Protein AF-A0A3Q0SMK4-F1 (afdb_monomer_lite)

Structure (mmCIF, N/CA/C/O backbone):
data_AF-A0A3Q0SMK4-F1
#
_entry.id   AF-A0A3Q0SMK4-F1
#
loop_
_atom_site.group_PDB
_atom_site.id
_atom_site.type_symbol
_atom_site.label_atom_id
_atom_site.label_alt_id
_atom_site.label_comp_id
_atom_site.label_asym_id
_atom_site.label_entity_id
_atom_site.label_seq_id
_atom_site.pdbx_PDB_ins_code
_atom_site.Cartn_x
_atom_site.Cartn_y
_atom_site.Cartn_z
_atom_site.occupancy
_atom_site.B_iso_or_equiv
_atom_site.auth_seq_id
_atom_site.auth_comp_id
_atom_site.auth_asym_id
_atom_site.auth_atom_id
_atom_site.pdbx_PDB_model_num
ATOM 1 N N . MET A 1 1 ? -32.513 1.971 24.229 1.00 49.28 1 MET A N 1
ATOM 2 C CA . MET A 1 1 ? -33.268 0.713 24.025 1.00 49.28 1 MET A CA 1
ATOM 3 C C . MET A 1 1 ? -33.497 -0.035 25.344 1.00 49.28 1 MET A C 1
ATOM 5 O O . MET A 1 1 ? -34.650 -0.231 25.693 1.00 49.28 1 MET A O 1
ATOM 9 N N . PHE A 1 2 ? -32.460 -0.320 26.142 1.00 60.69 2 PHE A N 1
ATOM 10 C CA . PHE A 1 2 ? -32.576 -0.947 27.478 1.00 60.69 2 PHE A CA 1
ATOM 11 C C . PHE A 1 2 ? -33.460 -0.244 28.544 1.00 60.69 2 PHE A C 1
ATOM 13 O O . PHE A 1 2 ? -34.103 -0.951 29.318 1.00 60.69 2 PHE A O 1
ATOM 20 N N . PRO A 1 3 ? -33.559 1.103 28.612 1.00 63.28 3 PRO A N 1
ATOM 21 C CA . PRO A 1 3 ? -34.342 1.773 29.664 1.00 63.28 3 PRO A CA 1
ATOM 22 C C . PRO A 1 3 ? -35.861 1.661 29.487 1.00 63.28 3 PRO A C 1
ATOM 24 O O . PRO A 1 3 ? -36.613 1.787 30.448 1.00 63.28 3 PRO A O 1
ATOM 27 N N . LEU A 1 4 ? -36.321 1.477 28.246 1.00 61.62 4 LEU A N 1
ATOM 28 C CA . LEU A 1 4 ? -37.744 1.344 27.927 1.00 61.62 4 LEU A CA 1
ATOM 29 C C . LEU A 1 4 ? -38.216 -0.091 28.180 1.00 61.62 4 LEU A C 1
ATOM 31 O O . LEU A 1 4 ? -39.269 -0.291 28.776 1.00 61.62 4 LEU A O 1
ATOM 35 N N . SER A 1 5 ? -37.403 -1.092 27.824 1.00 67.00 5 SER A N 1
ATOM 36 C CA . SER A 1 5 ? -37.697 -2.497 28.123 1.00 67.00 5 SER A CA 1
ATOM 37 C C . SER A 1 5 ? -37.698 -2.782 29.626 1.00 67.00 5 SER A C 1
ATOM 39 O O . SER A 1 5 ? -38.579 -3.490 30.101 1.00 67.00 5 SER A O 1
ATOM 41 N N . SER A 1 6 ? -36.779 -2.188 30.400 1.00 68.44 6 SER A N 1
ATOM 42 C CA . SER A 1 6 ? -36.736 -2.391 31.855 1.00 68.44 6 SER A CA 1
ATOM 43 C C . SER A 1 6 ? -37.923 -1.773 32.603 1.00 68.44 6 SER A C 1
ATOM 45 O O . SER A 1 6 ? -38.248 -2.219 33.699 1.00 68.44 6 SER A O 1
ATOM 47 N N . ARG A 1 7 ? -38.587 -0.770 32.013 1.00 67.56 7 ARG A N 1
ATOM 48 C CA . ARG A 1 7 ? -39.776 -0.115 32.583 1.00 67.56 7 ARG A CA 1
ATOM 49 C C . ARG A 1 7 ? -41.092 -0.801 32.228 1.00 67.56 7 ARG A C 1
ATOM 51 O O . ARG A 1 7 ? -42.036 -0.681 32.996 1.00 67.56 7 ARG A O 1
ATOM 58 N N . ILE A 1 8 ? -41.164 -1.458 31.070 1.00 72.19 8 ILE A N 1
ATOM 59 C CA . ILE A 1 8 ? -42.417 -2.008 30.526 1.00 72.19 8 ILE A CA 1
ATOM 60 C C . ILE A 1 8 ? -42.519 -3.527 30.754 1.00 72.19 8 ILE A C 1
ATOM 62 O O . ILE A 1 8 ? -43.621 -4.046 30.880 1.00 72.19 8 ILE A O 1
ATOM 66 N N . VAL A 1 9 ? -41.388 -4.243 30.807 1.00 75.81 9 VAL A N 1
ATOM 67 C CA . VAL A 1 9 ? -41.361 -5.721 30.756 1.00 75.81 9 VAL A CA 1
ATOM 68 C C . VAL A 1 9 ? -40.993 -6.375 32.095 1.00 75.81 9 VAL A C 1
ATOM 70 O O . VAL A 1 9 ? -41.385 -7.512 32.339 1.00 75.81 9 VAL A O 1
ATOM 73 N N . LEU A 1 10 ? -40.247 -5.693 32.969 1.00 77.88 10 LEU A N 1
ATOM 74 C CA . LEU A 1 10 ? -39.729 -6.280 34.213 1.00 77.88 10 LEU A CA 1
ATOM 75 C C . LEU A 1 10 ? -40.680 -6.057 35.396 1.00 77.88 10 LEU A C 1
ATOM 77 O O . LEU A 1 10 ? -41.228 -4.966 35.557 1.00 77.88 10 LEU A O 1
ATOM 81 N N . SER A 1 11 ? -40.818 -7.063 36.265 1.00 82.00 11 SER A N 1
ATOM 82 C CA . SE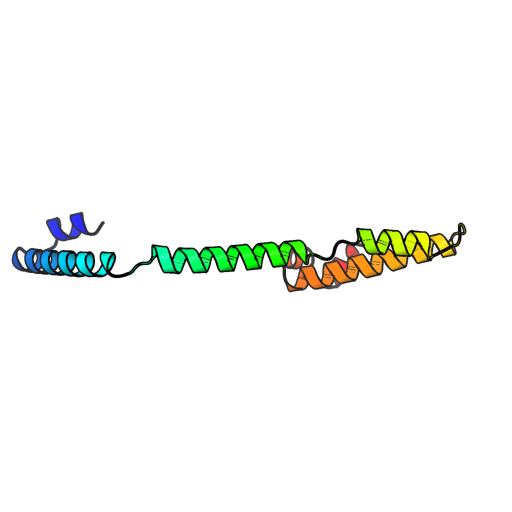R A 1 11 ? -41.503 -6.895 37.556 1.00 82.00 11 SER A CA 1
ATOM 83 C C . SER A 1 11 ? -40.680 -6.031 38.529 1.00 82.00 11 SER A C 1
ATOM 85 O O . SER A 1 11 ? -39.484 -5.820 38.322 1.00 82.00 11 SER A O 1
ATOM 87 N N . GLU A 1 12 ? -41.299 -5.550 39.613 1.00 79.50 12 GLU A N 1
ATOM 88 C CA . GLU A 1 12 ? -40.645 -4.740 40.664 1.00 79.50 12 GLU A CA 1
ATOM 89 C C . GLU A 1 12 ? -39.320 -5.351 41.159 1.00 79.50 12 GLU A C 1
ATOM 91 O O . GLU A 1 12 ? -38.296 -4.664 41.211 1.00 79.50 12 GLU A O 1
ATOM 96 N N . ASP A 1 13 ? -39.302 -6.654 41.452 1.00 82.19 13 ASP A N 1
ATOM 97 C CA . ASP A 1 13 ? -38.104 -7.342 41.949 1.00 82.19 13 ASP A CA 1
ATOM 98 C C . ASP A 1 13 ? -37.006 -7.447 40.882 1.00 82.19 13 ASP A C 1
ATOM 100 O O . ASP A 1 13 ? -35.820 -7.251 41.164 1.00 82.19 13 ASP A O 1
ATOM 104 N N . GLN A 1 14 ? -37.392 -7.690 39.627 1.00 80.56 14 GLN A N 1
ATOM 105 C CA . GLN A 1 14 ? -36.456 -7.738 38.505 1.00 80.56 14 GLN A CA 1
ATOM 106 C C . GLN A 1 14 ? -35.884 -6.355 38.177 1.00 80.56 14 GLN A C 1
ATOM 108 O O . GLN A 1 14 ? -34.713 -6.243 37.809 1.00 80.56 14 GLN A O 1
ATOM 113 N N . ARG A 1 15 ? -36.673 -5.289 38.353 1.00 81.69 15 ARG A N 1
ATOM 114 C CA . ARG A 1 15 ? -36.216 -3.913 38.141 1.00 81.69 15 ARG A CA 1
ATOM 115 C C . ARG A 1 15 ? -35.158 -3.512 39.166 1.00 81.69 15 ARG A C 1
ATOM 117 O O . ARG A 1 15 ? -34.136 -2.949 38.784 1.00 81.69 15 ARG A O 1
ATOM 124 N N . ARG A 1 16 ? -35.335 -3.897 40.436 1.00 83.56 16 ARG A N 1
ATOM 125 C CA . ARG A 1 16 ? -34.325 -3.696 41.495 1.00 83.56 16 ARG A CA 1
ATOM 126 C C . ARG A 1 16 ? -33.027 -4.452 41.211 1.00 83.56 16 ARG A C 1
ATOM 128 O O . ARG A 1 16 ? -31.942 -3.939 41.486 1.00 83.56 16 ARG A O 1
ATOM 135 N N . LEU A 1 17 ? -33.114 -5.662 40.653 1.00 85.00 17 LEU A N 1
ATOM 136 C CA . LEU A 1 17 ? -31.932 -6.419 40.234 1.00 85.00 17 LEU A CA 1
ATOM 137 C C . LEU A 1 17 ? -31.223 -5.744 39.049 1.00 85.00 17 LEU A C 1
ATOM 139 O O . LEU A 1 17 ? -29.999 -5.627 39.059 1.00 85.00 17 LEU A O 1
ATOM 143 N N . PHE A 1 18 ? -31.980 -5.251 38.066 1.00 85.50 18 PHE A N 1
ATOM 144 C CA . PHE A 1 18 ? -31.445 -4.513 36.921 1.00 85.50 18 PHE A CA 1
ATOM 145 C C . PHE A 1 18 ? -30.761 -3.205 37.340 1.00 85.50 18 PHE A C 1
ATOM 147 O O . PHE A 1 18 ? -29.681 -2.898 36.846 1.00 85.50 18 PHE A O 1
ATOM 154 N N . GLU A 1 19 ? -31.335 -2.461 38.289 1.00 85.50 19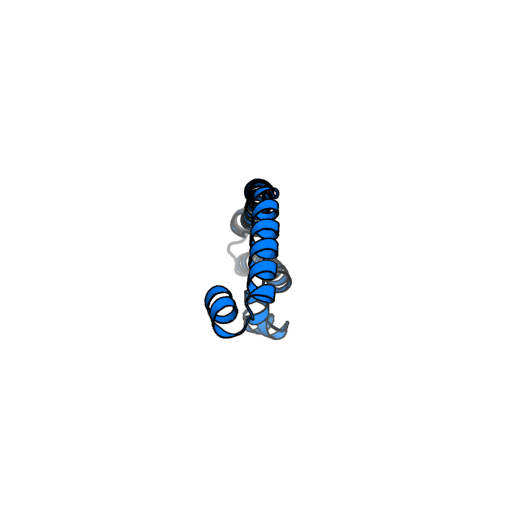 GLU A N 1
ATOM 155 C CA . GLU A 1 19 ? -30.713 -1.256 38.854 1.00 85.50 19 GLU A CA 1
ATOM 156 C C . GLU A 1 19 ? -29.380 -1.585 39.541 1.00 85.50 19 GLU A C 1
ATOM 158 O O . GLU A 1 19 ? -28.375 -0.922 39.282 1.00 85.50 19 GLU A O 1
ATOM 163 N N . LYS A 1 20 ? -29.323 -2.662 40.340 1.00 86.19 20 LYS A N 1
ATOM 164 C CA . LYS A 1 20 ? -28.062 -3.143 40.934 1.00 86.19 20 LYS A CA 1
ATOM 165 C C . LYS A 1 20 ? -27.031 -3.535 39.875 1.00 86.19 20 LYS A C 1
ATOM 167 O O . LYS A 1 20 ? -25.858 -3.205 40.030 1.00 86.19 20 LYS A O 1
ATOM 172 N N . LEU A 1 21 ? -27.459 -4.201 38.803 1.00 87.19 21 LEU A N 1
ATOM 173 C CA . LEU A 1 21 ? -26.589 -4.580 37.690 1.00 87.19 21 LEU A CA 1
ATOM 174 C C . LEU A 1 21 ? -26.053 -3.345 36.950 1.00 87.19 21 LEU A C 1
ATOM 176 O O . LEU A 1 21 ? -24.866 -3.277 36.655 1.00 87.19 21 LEU A O 1
ATOM 180 N N . SER A 1 22 ? -26.905 -2.349 36.698 1.00 86.50 22 SER A N 1
ATOM 181 C CA . SER A 1 22 ? -26.522 -1.102 36.033 1.00 86.50 22 SER A CA 1
ATOM 182 C C . SER A 1 22 ? -25.493 -0.325 36.849 1.00 86.50 22 SER A C 1
ATOM 184 O O . SER A 1 22 ? -24.485 0.099 36.296 1.00 86.50 22 SER A O 1
ATOM 186 N N . MET A 1 23 ? -25.711 -0.183 38.162 1.00 85.69 23 MET A N 1
ATOM 187 C CA . MET A 1 23 ? -24.746 0.461 39.063 1.00 85.69 23 MET A CA 1
ATOM 188 C C . MET A 1 23 ? -23.428 -0.319 39.144 1.00 85.69 23 MET A C 1
ATOM 190 O O . MET A 1 23 ? -22.358 0.278 39.238 1.00 85.69 23 MET A O 1
ATOM 194 N N . TYR A 1 24 ? -23.491 -1.655 39.094 1.00 85.44 24 TYR A N 1
ATOM 195 C CA . TYR A 1 24 ? -22.299 -2.492 39.019 1.00 85.44 24 TYR A CA 1
ATOM 196 C C . TYR A 1 24 ? -21.531 -2.210 37.723 1.00 85.44 24 TYR A C 1
ATOM 198 O O . TYR A 1 24 ? -20.360 -1.863 37.791 1.00 85.44 24 TYR A O 1
ATOM 206 N N . CYS A 1 25 ? -22.176 -2.264 36.555 1.00 85.06 25 CYS A N 1
ATOM 207 C CA . CYS A 1 25 ? -21.531 -1.983 35.270 1.00 85.06 25 CYS A CA 1
ATOM 208 C C . CYS A 1 25 ? -20.925 -0.572 35.187 1.00 85.06 25 CYS A C 1
ATOM 210 O O . CYS A 1 25 ? -19.816 -0.434 34.678 1.00 85.06 25 CYS A O 1
ATOM 212 N N . ASP A 1 26 ? -21.611 0.443 35.714 1.00 84.25 26 ASP A N 1
ATOM 213 C CA . ASP A 1 26 ? -21.141 1.835 35.728 1.00 84.25 26 ASP A CA 1
ATOM 214 C C . ASP A 1 26 ? -19.820 1.977 36.505 1.00 84.25 26 ASP A C 1
ATOM 216 O O . ASP A 1 26 ? -18.837 2.526 36.009 1.00 84.25 26 ASP A O 1
ATOM 220 N N . LYS A 1 27 ? -19.732 1.317 37.667 1.00 82.56 27 LYS A N 1
ATOM 221 C CA . LYS A 1 27 ? -18.515 1.285 38.490 1.00 82.56 27 LYS A CA 1
ATOM 222 C C . LYS A 1 27 ? -17.304 0.668 37.774 1.00 82.56 27 LYS A C 1
ATOM 224 O O . LYS A 1 27 ? -16.176 1.087 38.024 1.00 82.56 27 LYS A O 1
ATOM 229 N N . TYR A 1 28 ? -17.506 -0.332 36.914 1.00 77.19 28 TYR A N 1
ATOM 230 C CA . TYR A 1 28 ? -16.414 -0.953 36.145 1.00 77.19 28 TYR A CA 1
ATOM 231 C C . TYR A 1 28 ? -16.097 -0.204 34.847 1.00 77.19 28 TYR A C 1
ATOM 233 O O . TYR A 1 28 ? -14.965 -0.288 34.369 1.00 77.19 28 TYR A O 1
ATOM 241 N N . ALA A 1 29 ? -17.052 0.542 34.285 1.00 76.50 29 ALA A N 1
ATOM 242 C CA . ALA A 1 29 ? -16.831 1.350 33.089 1.00 76.50 29 ALA A CA 1
ATOM 243 C C . ALA A 1 29 ? -15.786 2.453 33.331 1.00 76.50 29 ALA A C 1
ATOM 245 O O . ALA A 1 29 ? -14.942 2.695 32.471 1.00 76.50 29 ALA A O 1
ATOM 246 N N . GLU A 1 30 ? -15.784 3.060 34.521 1.00 69.06 30 GLU A N 1
ATOM 247 C CA . GLU A 1 30 ? -14.812 4.094 34.906 1.00 69.06 30 GLU A CA 1
ATOM 248 C C . GLU A 1 30 ? -13.426 3.538 35.282 1.00 69.06 30 GLU A C 1
ATOM 250 O O . GLU A 1 30 ? -12.431 4.260 35.228 1.00 69.06 30 GLU A O 1
ATOM 255 N N . GLN A 1 31 ? -13.325 2.253 35.644 1.00 66.06 31 GLN A N 1
ATOM 256 C CA . GLN A 1 31 ? -12.058 1.634 36.059 1.00 66.06 31 GLN A CA 1
ATOM 257 C C . GLN A 1 31 ? -11.107 1.330 34.898 1.00 66.06 31 GLN A C 1
ATOM 259 O O . GLN A 1 31 ? -9.914 1.122 35.125 1.00 66.06 31 GLN A O 1
ATOM 264 N N . ILE A 1 32 ? -11.605 1.285 33.661 1.00 65.69 32 ILE A N 1
ATOM 265 C CA . ILE A 1 32 ? -10.784 0.985 32.489 1.00 65.69 32 ILE A CA 1
ATOM 266 C C . ILE A 1 32 ? -10.321 2.315 31.883 1.00 65.69 32 ILE A C 1
ATOM 268 O O . ILE A 1 32 ? -11.143 3.034 31.312 1.00 65.69 32 ILE A O 1
ATOM 272 N N . PRO A 1 33 ? -9.018 2.657 31.913 1.00 76.25 33 PRO A N 1
ATOM 273 C CA . PRO A 1 33 ? -8.505 3.857 31.262 1.00 76.25 33 PRO A CA 1
ATOM 274 C C . PRO A 1 33 ? -8.406 3.617 29.748 1.00 76.25 33 PRO A C 1
ATOM 276 O O .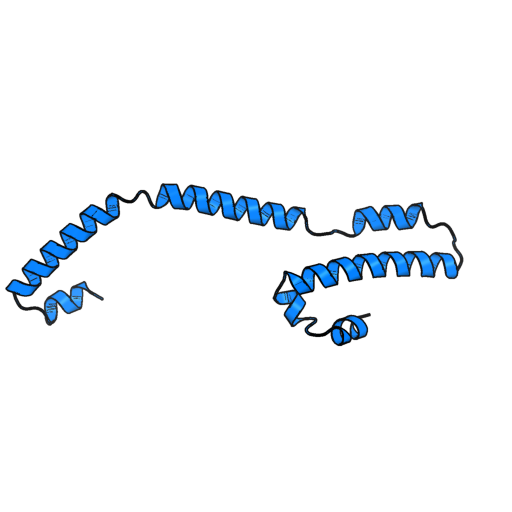 PRO A 1 33 ? -7.320 3.603 29.165 1.00 76.25 33 PRO A O 1
ATOM 279 N N . VAL A 1 34 ? -9.553 3.401 29.094 1.00 83.62 34 VAL A N 1
ATOM 280 C CA . VAL A 1 34 ? -9.660 3.127 27.653 1.00 83.62 34 VAL A CA 1
ATOM 281 C C . VAL A 1 34 ? -8.956 4.221 26.862 1.00 83.62 34 VAL A C 1
ATOM 283 O O . VAL A 1 34 ? -8.236 3.925 25.915 1.00 83.62 34 VAL A O 1
ATOM 286 N N . THR A 1 35 ? -9.078 5.473 27.302 1.00 86.31 35 THR A N 1
ATOM 287 C CA . THR A 1 35 ? -8.430 6.635 26.686 1.00 86.31 35 THR A CA 1
ATOM 288 C C . THR A 1 35 ? -6.912 6.487 26.595 1.00 86.31 35 THR A C 1
ATOM 290 O O . THR A 1 35 ? -6.324 6.846 25.578 1.00 86.31 35 THR A O 1
ATOM 293 N N . PHE A 1 36 ? -6.267 5.921 27.619 1.00 87.25 36 PHE A N 1
ATOM 294 C CA . PHE A 1 36 ? -4.815 5.735 27.636 1.00 87.25 36 PHE A CA 1
ATOM 295 C C . PHE A 1 36 ? -4.383 4.672 26.622 1.00 87.25 36 PHE A C 1
ATOM 297 O O . PHE A 1 36 ? -3.531 4.932 25.773 1.00 87.25 36 PHE A O 1
ATOM 304 N N . VAL A 1 37 ? -5.026 3.499 26.648 1.00 91.25 37 VAL A N 1
ATOM 305 C CA . VAL A 1 37 ? -4.738 2.401 25.708 1.00 91.25 37 VAL A CA 1
ATOM 306 C C . VAL A 1 37 ? -5.044 2.817 24.269 1.00 91.25 37 VAL A C 1
ATOM 308 O O . VAL A 1 37 ? -4.251 2.557 23.363 1.00 91.25 37 VAL A O 1
ATOM 311 N N . LEU A 1 38 ? -6.158 3.520 24.063 1.00 91.94 38 LEU A N 1
ATOM 312 C CA . LEU A 1 38 ? -6.547 4.056 22.767 1.00 91.94 38 LEU A CA 1
ATOM 313 C C . LEU A 1 38 ? -5.524 5.080 22.264 1.00 91.94 38 LEU A C 1
ATOM 315 O O . LEU A 1 38 ? -5.153 5.030 21.095 1.00 91.94 38 LEU A O 1
ATOM 319 N N . GLY A 1 39 ? -5.011 5.951 23.138 1.00 93.00 39 GLY A N 1
ATOM 320 C CA . GLY A 1 39 ? -3.967 6.921 22.804 1.00 93.00 39 GLY A CA 1
ATOM 321 C C . GLY A 1 39 ? -2.695 6.267 22.254 1.00 93.00 39 GLY A C 1
ATOM 322 O O . GLY A 1 39 ? -2.201 6.669 21.196 1.00 93.00 39 GLY A O 1
ATOM 323 N N . PHE A 1 40 ? -2.196 5.209 22.903 1.00 94.31 40 PHE A N 1
ATOM 324 C CA . PHE A 1 40 ? -1.058 4.444 22.373 1.00 94.31 40 PHE A CA 1
ATOM 325 C C . PHE A 1 40 ? -1.387 3.723 21.078 1.00 94.31 40 PHE A C 1
ATOM 327 O O . PHE A 1 40 ? -0.588 3.759 20.142 1.00 94.31 40 PHE A O 1
ATOM 334 N N . TYR A 1 41 ? -2.549 3.072 21.013 1.00 95.94 41 TYR A N 1
ATOM 335 C CA . TYR A 1 41 ? -2.954 2.327 19.830 1.00 95.94 41 TYR A CA 1
ATOM 336 C C . TYR A 1 41 ? -3.051 3.241 18.605 1.00 95.94 41 TYR A C 1
ATOM 338 O O . TYR A 1 41 ? -2.447 2.954 17.574 1.00 95.94 41 TYR A O 1
ATOM 346 N N . VAL A 1 42 ? -3.737 4.380 18.732 1.00 97.62 42 VAL A N 1
ATOM 347 C CA . VAL A 1 42 ? -3.868 5.374 17.659 1.00 97.62 42 VAL A CA 1
ATOM 348 C C . VAL A 1 42 ? -2.498 5.908 17.256 1.00 97.62 42 VAL A C 1
ATOM 350 O O . VAL A 1 42 ? -2.195 5.955 16.066 1.00 97.62 42 VAL A O 1
ATOM 353 N N . THR A 1 43 ? -1.632 6.228 18.221 1.00 97.38 43 THR A N 1
ATOM 354 C CA . THR A 1 43 ? -0.266 6.692 17.932 1.00 97.38 43 THR A CA 1
ATOM 355 C C . THR A 1 43 ? 0.530 5.647 17.147 1.00 97.38 43 THR A C 1
ATOM 357 O O . THR A 1 43 ? 1.195 5.974 16.164 1.00 97.38 43 THR A O 1
ATOM 360 N N . LEU A 1 44 ? 0.437 4.370 17.523 1.00 97.69 44 LEU A N 1
ATOM 361 C CA . LEU A 1 44 ? 1.084 3.271 16.808 1.00 97.69 44 LEU A CA 1
ATOM 362 C C . LEU A 1 44 ? 0.531 3.121 15.385 1.00 97.69 44 LEU A C 1
ATOM 364 O O . LEU A 1 44 ? 1.309 2.977 14.441 1.00 97.69 44 LEU A O 1
ATOM 368 N N . VAL A 1 45 ? -0.792 3.175 15.214 1.00 98.31 45 VAL A N 1
ATOM 369 C CA . VAL A 1 45 ? -1.445 3.060 13.901 1.00 98.31 45 VAL A CA 1
ATOM 370 C C . VAL A 1 45 ? -1.037 4.210 12.984 1.00 98.31 45 VAL A C 1
ATOM 372 O O . VAL A 1 45 ? -0.629 3.954 11.852 1.00 98.31 45 VAL A O 1
ATOM 375 N N . VAL A 1 46 ? -1.071 5.454 13.470 1.00 98.38 46 VAL A N 1
ATOM 376 C CA . VAL A 1 46 ? -0.675 6.643 12.698 1.00 98.38 46 VAL A CA 1
ATOM 377 C C . VAL A 1 46 ? 0.796 6.567 12.298 1.00 98.38 46 VAL A C 1
ATOM 379 O O . VAL A 1 46 ? 1.124 6.789 11.133 1.00 98.38 46 VAL A O 1
ATOM 382 N N . ASN A 1 47 ? 1.680 6.168 13.217 1.00 98.19 47 ASN A N 1
ATOM 383 C CA . ASN A 1 47 ? 3.095 5.980 12.904 1.00 98.19 47 ASN A CA 1
ATOM 384 C C . ASN A 1 47 ? 3.307 4.910 11.829 1.00 98.19 47 ASN A C 1
ATOM 386 O O . ASN A 1 47 ? 4.085 5.115 10.898 1.00 98.19 47 ASN A O 1
ATOM 390 N N . ARG A 1 48 ? 2.621 3.764 11.914 1.00 97.88 48 ARG A N 1
ATOM 391 C CA . ARG A 1 48 ? 2.720 2.712 10.888 1.00 97.88 48 ARG A CA 1
ATOM 392 C C . ARG A 1 48 ? 2.180 3.182 9.543 1.00 97.88 48 ARG A C 1
ATOM 394 O O . ARG A 1 48 ? 2.823 2.932 8.530 1.00 97.88 48 ARG A O 1
ATOM 401 N N . TRP A 1 49 ? 1.041 3.869 9.535 1.00 97.25 49 TRP A N 1
ATOM 402 C CA . TRP A 1 49 ? 0.441 4.427 8.325 1.00 97.25 49 TRP A CA 1
ATOM 403 C C . TRP A 1 49 ? 1.378 5.427 7.641 1.00 97.25 49 TRP A C 1
ATOM 405 O O . TRP A 1 49 ? 1.640 5.310 6.445 1.00 97.25 49 TRP A O 1
ATOM 415 N N . TRP A 1 50 ? 1.959 6.354 8.403 1.00 97.50 50 TRP A N 1
ATOM 416 C CA . TRP A 1 50 ? 2.901 7.326 7.856 1.00 97.50 50 TRP A CA 1
ATOM 417 C C . TRP A 1 50 ? 4.161 6.652 7.309 1.00 97.50 50 TRP A C 1
ATOM 419 O O . TRP A 1 50 ? 4.597 6.945 6.198 1.00 97.50 50 TRP A O 1
ATOM 429 N N . ASN A 1 51 ? 4.704 5.675 8.040 1.00 97.12 51 ASN A N 1
ATOM 430 C CA . ASN A 1 51 ? 5.835 4.886 7.559 1.00 97.12 51 ASN A CA 1
ATOM 431 C C . ASN A 1 51 ? 5.501 4.114 6.274 1.00 97.12 51 ASN A C 1
ATOM 433 O O . ASN A 1 51 ? 6.351 4.021 5.394 1.00 97.12 51 ASN A O 1
ATOM 437 N N . GLN A 1 52 ? 4.286 3.581 6.120 1.00 95.19 52 GLN A N 1
ATOM 438 C CA . GLN A 1 52 ? 3.863 2.963 4.858 1.00 95.19 52 GLN A CA 1
ATOM 439 C C . GLN A 1 52 ? 3.841 3.981 3.713 1.00 95.19 52 GLN A C 1
ATOM 441 O O . GLN A 1 52 ? 4.331 3.674 2.631 1.00 95.19 52 GLN A O 1
ATOM 446 N N . PHE A 1 53 ? 3.324 5.189 3.956 1.00 93.25 53 PHE A N 1
ATOM 447 C CA . PHE A 1 53 ? 3.253 6.251 2.951 1.00 93.25 53 PHE A CA 1
ATOM 448 C C . PHE A 1 53 ? 4.640 6.710 2.478 1.00 93.25 53 PHE A C 1
ATOM 450 O O . PHE A 1 53 ? 4.887 6.807 1.277 1.00 93.25 53 PHE A O 1
ATOM 457 N N . VAL A 1 54 ? 5.573 6.938 3.406 1.00 94.56 54 VAL A N 1
ATOM 458 C CA . VAL A 1 54 ? 6.941 7.379 3.077 1.00 94.56 54 VAL A CA 1
ATOM 459 C C . VAL A 1 54 ? 7.731 6.301 2.326 1.00 94.56 54 VAL A C 1
ATOM 461 O O . VAL A 1 54 ? 8.571 6.630 1.493 1.00 94.56 54 VAL A O 1
ATOM 464 N N . ASN A 1 55 ? 7.445 5.020 2.576 1.00 91.38 55 ASN A N 1
ATOM 465 C CA . ASN A 1 55 ? 8.097 3.896 1.898 1.00 91.38 55 ASN A CA 1
ATOM 466 C C . ASN A 1 55 ? 7.449 3.512 0.555 1.00 91.38 55 ASN A C 1
ATOM 468 O O . ASN A 1 55 ? 7.852 2.514 -0.047 1.00 91.38 55 ASN A O 1
ATOM 472 N N . LEU A 1 56 ? 6.460 4.267 0.060 1.00 91.19 56 LEU A N 1
ATOM 473 C CA . LEU A 1 56 ? 5.938 4.041 -1.287 1.00 91.19 56 LEU A CA 1
ATOM 474 C C . LEU A 1 56 ? 7.065 4.245 -2.325 1.00 91.19 56 LEU A C 1
ATOM 476 O O . LEU A 1 56 ? 7.754 5.266 -2.285 1.00 91.19 56 LEU A O 1
ATOM 480 N N . PRO A 1 57 ? 7.283 3.299 -3.256 1.00 87.50 57 PRO A N 1
ATOM 481 C CA . PRO A 1 57 ? 8.331 3.409 -4.264 1.00 87.50 57 PRO A CA 1
ATOM 482 C C . PRO A 1 57 ? 7.981 4.469 -5.319 1.00 87.50 57 PRO A C 1
ATOM 484 O O . PRO A 1 57 ? 7.203 4.215 -6.242 1.00 87.50 57 PRO A O 1
ATOM 487 N N . TRP A 1 58 ? 8.588 5.650 -5.197 1.00 88.38 58 TRP A N 1
ATOM 488 C CA . TRP A 1 58 ? 8.501 6.733 -6.182 1.00 88.38 58 TRP A CA 1
ATOM 489 C C . TRP A 1 58 ? 9.578 6.572 -7.270 1.00 88.38 58 TRP A C 1
ATOM 491 O O . TRP A 1 58 ? 10.761 6.432 -6.935 1.00 88.38 58 TRP A O 1
ATOM 501 N N . PRO A 1 59 ? 9.223 6.602 -8.569 1.00 90.44 59 PRO A N 1
ATOM 502 C CA . PRO A 1 59 ? 10.178 6.357 -9.650 1.00 90.44 59 PRO A CA 1
ATOM 503 C C . PRO A 1 59 ? 11.141 7.529 -9.893 1.00 90.44 59 PRO A C 1
ATOM 505 O O . PRO A 1 59 ? 12.166 7.339 -10.544 1.00 90.44 59 PRO A O 1
ATOM 508 N N . ASP A 1 60 ? 10.855 8.725 -9.373 1.00 92.06 60 ASP A N 1
ATOM 509 C CA . ASP A 1 60 ? 11.527 9.984 -9.718 1.00 92.06 60 ASP A CA 1
ATOM 510 C C . ASP A 1 60 ? 13.051 9.921 -9.589 1.00 92.06 60 ASP A C 1
ATOM 512 O O . ASP A 1 60 ? 13.778 10.222 -10.535 1.00 92.06 60 ASP A O 1
ATOM 516 N N . ARG A 1 61 ? 13.557 9.465 -8.435 1.00 91.50 61 ARG A N 1
ATOM 517 C CA . ARG A 1 61 ? 15.007 9.390 -8.178 1.00 91.50 61 ARG A CA 1
ATOM 518 C C . ARG A 1 61 ? 15.717 8.478 -9.175 1.00 91.50 61 ARG A C 1
ATOM 520 O O . ARG A 1 61 ? 16.795 8.818 -9.668 1.00 91.50 61 ARG A O 1
ATOM 527 N N . LEU A 1 62 ? 15.104 7.336 -9.477 1.00 92.75 62 LEU A N 1
ATOM 528 C CA . LEU A 1 62 ? 15.661 6.358 -10.402 1.00 92.75 62 LEU A CA 1
ATOM 529 C C . LEU A 1 62 ? 15.537 6.837 -11.852 1.00 92.75 62 LEU A C 1
ATOM 531 O O . LEU A 1 62 ? 16.463 6.648 -12.634 1.00 92.75 62 LEU A O 1
ATOM 535 N N . MET A 1 63 ? 14.452 7.531 -12.196 1.00 92.94 63 MET A N 1
ATOM 536 C CA . MET A 1 63 ? 14.270 8.156 -13.504 1.00 92.94 63 MET A CA 1
ATOM 537 C C . MET A 1 63 ? 15.356 9.201 -13.785 1.00 92.94 63 MET A C 1
ATOM 539 O O . MET A 1 63 ? 15.923 9.196 -14.878 1.00 92.94 63 MET A O 1
ATOM 543 N N . PHE A 1 64 ? 15.708 10.037 -12.801 1.00 94.44 64 PHE A N 1
ATOM 544 C CA . PHE A 1 64 ? 16.829 10.973 -12.933 1.00 94.44 64 PHE A CA 1
ATOM 545 C C . PHE A 1 64 ? 18.149 10.247 -13.219 1.00 94.44 64 PHE A C 1
ATOM 547 O O . PHE A 1 64 ? 18.859 10.631 -14.147 1.00 94.44 64 PHE A O 1
ATOM 554 N N . HIS A 1 65 ? 18.439 9.161 -12.493 1.00 94.69 65 HIS A N 1
ATOM 555 C CA . HIS A 1 65 ? 19.654 8.366 -12.705 1.00 94.69 65 HIS A CA 1
ATOM 556 C C . HIS A 1 65 ? 19.672 7.683 -14.077 1.00 94.6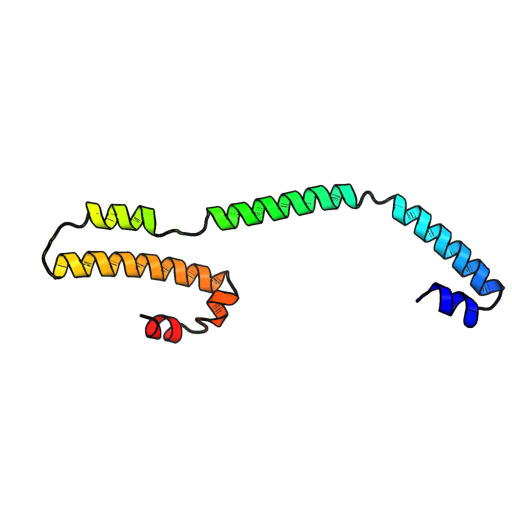9 65 HIS A C 1
ATOM 558 O O . HIS A 1 65 ? 20.681 7.714 -14.775 1.00 94.69 65 HIS A O 1
ATOM 564 N N . ILE A 1 66 ? 18.554 7.091 -14.504 1.00 94.75 66 ILE A N 1
ATOM 565 C CA . ILE A 1 66 ? 18.439 6.474 -15.831 1.00 94.75 66 ILE A CA 1
ATOM 566 C C . ILE A 1 66 ? 18.656 7.533 -16.917 1.00 94.75 66 ILE A C 1
ATOM 568 O O . ILE A 1 66 ? 19.384 7.288 -17.876 1.00 94.75 66 ILE A O 1
ATOM 572 N N . SER A 1 67 ? 18.073 8.724 -16.757 1.00 92.38 67 SER A N 1
ATOM 573 C CA . SER A 1 67 ? 18.218 9.811 -17.725 1.00 92.38 67 SER A CA 1
ATOM 574 C C . SER A 1 67 ? 19.649 10.344 -17.823 1.00 92.38 67 SER A C 1
ATOM 576 O O . SER A 1 67 ? 20.047 10.761 -18.908 1.00 92.38 67 SER A O 1
ATOM 578 N N . SER A 1 68 ? 20.415 10.357 -16.727 1.00 93.75 68 SER A N 1
ATOM 579 C CA . SER A 1 68 ? 21.803 10.836 -16.726 1.00 93.75 68 SER A CA 1
ATOM 580 C C . SER A 1 68 ? 22.813 9.769 -17.149 1.00 93.75 68 SER A C 1
ATOM 582 O O . SER A 1 68 ? 23.806 10.085 -17.799 1.00 93.75 68 SER A O 1
ATOM 584 N N . CYS A 1 69 ? 22.589 8.510 -16.773 1.00 94.19 69 CYS A N 1
ATOM 585 C CA . CYS A 1 69 ? 23.558 7.433 -16.981 1.00 94.19 69 CYS A CA 1
ATOM 586 C C . CYS A 1 69 ? 23.388 6.737 -18.336 1.00 94.19 69 CYS A C 1
ATOM 588 O O . CYS A 1 69 ? 24.368 6.266 -18.909 1.00 94.19 69 CYS A O 1
ATOM 590 N N . VAL A 1 70 ? 22.166 6.678 -18.876 1.00 93.19 70 VAL A N 1
ATOM 591 C CA . VAL A 1 70 ? 21.893 6.022 -20.162 1.00 93.19 70 VAL A CA 1
ATOM 592 C C . VAL A 1 70 ? 21.996 7.038 -21.295 1.00 93.19 70 VAL A C 1
ATOM 594 O O . VAL A 1 70 ? 21.028 7.714 -21.663 1.00 93.19 70 VAL A O 1
ATOM 597 N N . GLN A 1 71 ? 23.200 7.126 -21.852 1.00 91.12 71 GLN A N 1
ATOM 598 C CA . GLN A 1 71 ? 23.535 7.975 -22.993 1.00 91.12 71 GLN A CA 1
ATOM 599 C C . GLN A 1 71 ? 22.975 7.405 -24.311 1.00 91.12 71 GLN A C 1
ATOM 601 O O . GLN A 1 71 ? 22.571 6.248 -24.384 1.00 91.12 71 GLN A O 1
ATOM 606 N N . GLY A 1 72 ? 22.929 8.235 -25.355 1.00 89.81 72 GLY A N 1
ATOM 607 C CA . GLY A 1 72 ? 22.428 7.859 -26.686 1.00 89.81 72 GLY A CA 1
ATOM 608 C C . GLY A 1 72 ? 21.180 8.648 -27.084 1.00 89.81 72 GLY A C 1
ATOM 609 O O . GLY A 1 72 ? 20.145 8.599 -26.407 1.00 89.81 72 GLY A O 1
ATOM 610 N N . LYS A 1 73 ? 21.292 9.428 -28.165 1.00 91.56 73 LYS A N 1
ATOM 611 C CA . LYS A 1 73 ? 20.194 10.225 -28.755 1.00 91.56 73 LYS A CA 1
ATOM 612 C C . LYS A 1 73 ? 19.475 9.490 -29.890 1.00 91.56 73 LYS A C 1
ATOM 614 O O . LYS A 1 73 ? 18.477 9.977 -30.409 1.00 91.56 73 LYS A O 1
ATOM 619 N N . ASP A 1 74 ? 20.009 8.343 -30.263 1.00 94.81 74 ASP A N 1
ATOM 620 C CA . ASP A 1 74 ? 19.477 7.407 -31.231 1.00 94.81 74 ASP A CA 1
ATOM 621 C C . ASP A 1 74 ? 18.249 6.662 -30.685 1.00 94.81 74 ASP A C 1
ATOM 623 O O . ASP A 1 74 ? 17.902 6.722 -29.497 1.00 94.81 74 ASP A O 1
ATOM 627 N N . GLU A 1 75 ? 17.560 5.958 -31.579 1.00 96.31 75 GLU A N 1
ATOM 628 C CA . GLU A 1 75 ? 16.344 5.230 -31.235 1.00 96.31 75 GLU A CA 1
ATOM 629 C C . GLU A 1 75 ? 16.587 4.149 -30.177 1.00 96.31 75 GLU A C 1
ATOM 631 O O . GLU A 1 75 ? 15.759 3.989 -29.276 1.00 96.31 75 GLU A O 1
ATOM 636 N N . TYR A 1 76 ? 17.732 3.464 -30.230 1.00 95.50 76 TYR A N 1
ATOM 637 C CA . TYR A 1 76 ? 18.069 2.430 -29.260 1.00 95.50 76 TYR A CA 1
ATOM 638 C C . TYR A 1 76 ? 18.263 3.020 -27.858 1.00 95.50 76 TYR A C 1
ATOM 640 O O . TYR A 1 76 ? 17.644 2.540 -26.907 1.00 95.50 76 TYR A O 1
ATOM 648 N N . GLY A 1 77 ? 19.007 4.125 -27.720 1.00 95.25 77 GLY A N 1
ATOM 649 C CA . GLY A 1 77 ? 19.135 4.839 -26.444 1.00 95.25 77 GLY A CA 1
ATOM 650 C C . GLY A 1 77 ? 17.783 5.306 -25.881 1.00 95.25 77 GLY A C 1
ATOM 651 O O . GLY A 1 77 ? 17.515 5.185 -24.681 1.00 95.25 77 GLY A O 1
ATOM 652 N N . ARG A 1 78 ? 16.878 5.783 -26.750 1.00 94.81 78 ARG A N 1
ATOM 653 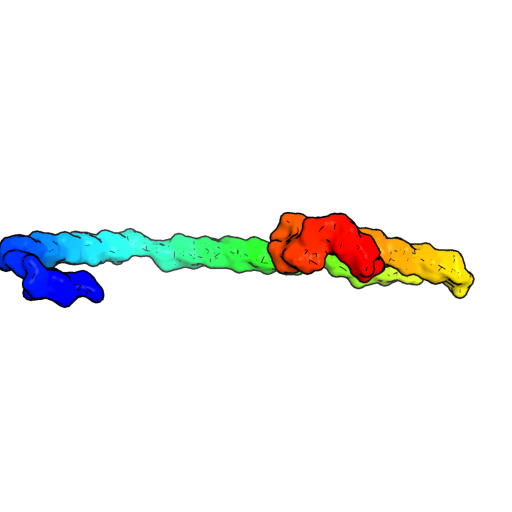C CA . ARG A 1 78 ? 15.501 6.142 -26.367 1.00 94.81 78 ARG A CA 1
ATOM 654 C C . ARG A 1 78 ? 14.708 4.926 -25.882 1.00 94.81 78 ARG A C 1
ATOM 656 O O . ARG A 1 78 ? 14.018 5.031 -24.866 1.00 94.81 78 ARG A O 1
ATOM 663 N N . LEU A 1 79 ? 14.786 3.803 -26.594 1.00 96.50 79 LEU A N 1
ATOM 664 C CA . LEU A 1 79 ? 14.096 2.565 -26.237 1.00 96.50 79 LEU A CA 1
ATOM 665 C C . LEU A 1 79 ? 14.606 2.027 -24.896 1.00 96.50 79 LEU A C 1
ATOM 667 O O . LEU A 1 79 ? 13.800 1.729 -24.021 1.00 96.50 79 LEU A O 1
ATOM 671 N N . LEU A 1 80 ? 15.925 2.005 -24.693 1.00 96.75 80 LEU A N 1
ATOM 672 C CA . LEU A 1 80 ? 16.554 1.521 -23.467 1.00 96.75 80 LEU A CA 1
ATOM 673 C C . LEU A 1 80 ? 16.093 2.311 -22.233 1.00 96.75 80 LEU A C 1
ATOM 675 O O . LEU A 1 80 ? 15.651 1.709 -21.254 1.00 96.75 80 LEU A O 1
ATOM 679 N N . ARG A 1 81 ? 16.103 3.653 -22.291 1.00 96.50 81 ARG A N 1
ATOM 680 C CA . ARG A 1 81 ? 15.596 4.502 -21.194 1.00 96.50 81 ARG A CA 1
ATOM 681 C C . ARG A 1 81 ? 14.130 4.210 -20.869 1.00 96.50 81 ARG A C 1
ATOM 683 O O . ARG A 1 81 ? 13.779 4.073 -19.699 1.00 96.50 81 ARG A O 1
ATOM 690 N N . ARG A 1 82 ? 13.274 4.086 -21.893 1.00 95.69 82 ARG A N 1
ATOM 691 C CA . ARG A 1 82 ? 11.841 3.789 -21.707 1.00 95.69 82 ARG A CA 1
ATOM 692 C C . ARG A 1 82 ? 11.624 2.406 -21.100 1.00 95.69 82 ARG A C 1
ATOM 694 O O . ARG A 1 82 ? 10.814 2.281 -20.188 1.00 95.69 82 ARG A O 1
ATOM 701 N N . THR A 1 83 ? 12.343 1.393 -21.571 1.00 96.06 83 THR A N 1
ATOM 702 C CA . THR A 1 83 ? 12.227 0.018 -21.067 1.00 96.06 83 THR A CA 1
ATOM 703 C C . THR A 1 83 ? 12.660 -0.080 -19.607 1.00 96.06 83 THR A C 1
ATOM 705 O O . THR A 1 83 ? 11.939 -0.668 -18.806 1.00 96.06 83 THR A O 1
ATOM 708 N N . LEU A 1 84 ? 13.765 0.569 -19.224 1.00 96.50 84 LEU A N 1
ATOM 709 C CA . LEU A 1 84 ? 14.210 0.601 -17.827 1.00 96.50 84 LEU A CA 1
ATOM 710 C C . LEU A 1 84 ? 13.159 1.242 -16.911 1.00 96.50 84 LEU A C 1
ATOM 712 O O . LEU A 1 84 ? 12.800 0.657 -15.892 1.00 96.50 84 LEU A O 1
ATOM 716 N N . VAL A 1 85 ? 12.603 2.396 -17.294 1.00 95.88 85 VAL A N 1
ATOM 717 C CA . VAL A 1 85 ? 11.538 3.051 -16.512 1.00 95.88 85 VAL A CA 1
ATOM 718 C C . VAL A 1 85 ? 10.277 2.179 -16.443 1.00 95.88 85 VAL A C 1
ATOM 720 O O . VAL A 1 85 ? 9.657 2.085 -15.385 1.00 95.88 85 VAL A O 1
ATOM 723 N N . ARG A 1 86 ? 9.909 1.482 -17.528 1.00 95.88 86 ARG A N 1
ATOM 724 C CA . ARG A 1 86 ? 8.776 0.540 -17.514 1.00 95.88 86 ARG A CA 1
ATOM 725 C C . ARG A 1 86 ? 8.997 -0.622 -16.549 1.00 95.88 86 ARG A C 1
ATOM 727 O O . ARG A 1 86 ? 8.063 -0.964 -15.835 1.00 95.88 86 ARG A O 1
ATOM 734 N N . TYR A 1 87 ? 10.202 -1.184 -16.460 1.00 96.06 87 TYR A N 1
ATOM 735 C CA . TYR A 1 87 ? 10.501 -2.249 -15.491 1.00 96.06 87 TYR A CA 1
ATOM 736 C C . TYR A 1 87 ? 10.410 -1.776 -14.039 1.00 96.06 87 TYR A C 1
ATOM 738 O O . TYR A 1 87 ? 9.903 -2.503 -13.182 1.00 96.06 87 TYR A O 1
ATOM 746 N N . VAL A 1 88 ? 10.824 -0.538 -13.764 1.00 95.88 88 VAL A N 1
ATOM 747 C CA . VAL A 1 88 ? 10.661 0.083 -12.441 1.00 95.88 88 VAL A CA 1
ATOM 748 C C . VAL A 1 88 ? 9.179 0.235 -12.106 1.00 95.88 88 VAL A C 1
ATOM 750 O O . VAL A 1 88 ? 8.733 -0.223 -11.056 1.00 95.88 88 VAL A O 1
ATOM 753 N N . ASN A 1 89 ? 8.401 0.806 -13.028 1.00 95.12 89 ASN A N 1
ATOM 754 C CA . ASN A 1 89 ? 6.964 1.000 -12.842 1.00 95.12 89 ASN A CA 1
ATOM 755 C C . ASN A 1 89 ? 6.222 -0.333 -12.674 1.00 95.12 89 ASN A C 1
ATOM 757 O O . ASN A 1 89 ? 5.351 -0.444 -11.812 1.00 95.12 89 ASN A O 1
ATOM 761 N N . LEU A 1 90 ? 6.595 -1.355 -13.449 1.00 95.88 90 LEU A N 1
ATOM 762 C CA . LEU A 1 90 ? 6.047 -2.703 -13.336 1.00 95.88 90 LEU A CA 1
ATOM 763 C C . LEU A 1 90 ? 6.340 -3.307 -11.959 1.00 95.88 90 LEU A C 1
ATOM 765 O O . LEU A 1 90 ? 5.443 -3.859 -11.330 1.00 95.88 90 LEU A O 1
ATOM 769 N N . THR A 1 91 ? 7.564 -3.153 -11.453 1.00 94.81 91 THR A N 1
ATOM 770 C CA . THR A 1 91 ? 7.936 -3.643 -10.117 1.00 94.81 91 THR A CA 1
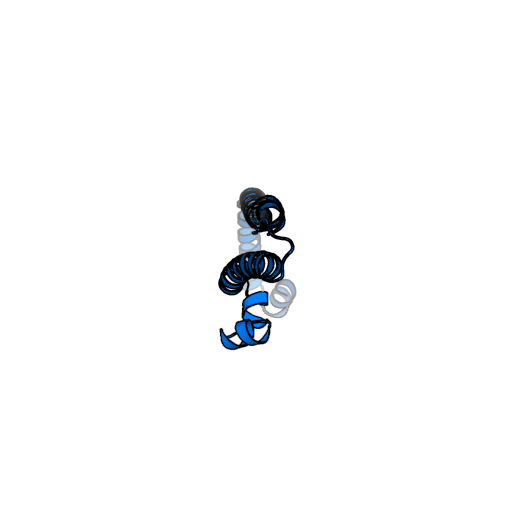ATOM 771 C C . THR A 1 91 ? 7.083 -2.986 -9.029 1.00 94.81 91 THR A C 1
ATOM 773 O O . THR A 1 91 ? 6.505 -3.687 -8.196 1.00 94.81 91 THR A O 1
ATOM 776 N N . SER A 1 92 ? 6.923 -1.657 -9.071 1.00 95.25 92 SER A N 1
ATOM 777 C CA . SER A 1 92 ? 6.038 -0.938 -8.144 1.00 95.25 92 SER A CA 1
ATOM 778 C C . SER A 1 92 ? 4.589 -1.417 -8.251 1.00 95.25 92 SER A C 1
ATOM 780 O O . SER A 1 92 ? 3.942 -1.659 -7.232 1.00 95.25 92 SER A O 1
ATOM 782 N N . LEU A 1 93 ? 4.083 -1.615 -9.473 1.00 95.75 93 LEU A N 1
ATOM 783 C CA . LEU A 1 93 ? 2.725 -2.100 -9.714 1.00 95.75 93 LEU A CA 1
ATOM 784 C C . LEU A 1 93 ? 2.493 -3.492 -9.114 1.00 95.75 93 LEU A C 1
ATOM 786 O O . LEU A 1 93 ? 1.467 -3.707 -8.471 1.00 95.75 93 LEU A O 1
ATOM 790 N N . LEU A 1 94 ? 3.431 -4.427 -9.283 1.00 96.06 94 LEU A N 1
ATOM 791 C CA . LEU A 1 94 ? 3.320 -5.788 -8.746 1.00 96.06 94 LEU A CA 1
ATOM 792 C C . LEU A 1 94 ? 3.302 -5.806 -7.212 1.00 96.06 94 LEU A C 1
ATOM 794 O O . LEU A 1 94 ? 2.504 -6.531 -6.605 1.00 96.06 94 LEU A O 1
ATOM 798 N N . ILE A 1 95 ? 4.127 -4.969 -6.578 1.00 95.50 95 ILE A N 1
ATOM 799 C CA . ILE A 1 95 ? 4.106 -4.795 -5.121 1.00 95.50 95 ILE A CA 1
ATOM 800 C C . ILE A 1 95 ? 2.758 -4.210 -4.694 1.00 95.50 95 ILE A C 1
ATOM 802 O O . ILE A 1 95 ? 2.094 -4.773 -3.823 1.00 95.50 95 ILE A O 1
ATOM 806 N N . PHE A 1 96 ? 2.299 -3.134 -5.339 1.00 96.00 96 PHE A N 1
ATOM 807 C CA . PHE A 1 96 ? 1.020 -2.508 -5.004 1.00 96.00 96 PHE A CA 1
ATOM 808 C C . PHE A 1 96 ? -0.168 -3.438 -5.203 1.00 96.00 96 PHE A C 1
ATOM 810 O O . PHE A 1 96 ? -1.053 -3.468 -4.355 1.00 96.00 96 PHE A O 1
ATOM 817 N N . ARG A 1 97 ? -0.175 -4.246 -6.263 1.00 96.25 97 ARG A N 1
ATOM 818 C CA . ARG A 1 97 ? -1.192 -5.276 -6.485 1.00 96.25 97 ARG A CA 1
ATOM 819 C C . ARG A 1 97 ? -1.254 -6.277 -5.326 1.00 96.25 97 ARG A C 1
ATOM 821 O O . ARG A 1 97 ? -2.337 -6.752 -5.004 1.00 96.25 97 ARG A O 1
ATOM 828 N N . SER A 1 98 ? -0.121 -6.570 -4.687 1.00 95.44 98 SER A N 1
ATOM 829 C CA . SER A 1 98 ? -0.030 -7.551 -3.596 1.00 95.44 98 SER A CA 1
ATOM 830 C C . SER A 1 98 ? -0.485 -7.006 -2.239 1.00 95.44 98 SER A C 1
ATOM 832 O O . SER A 1 98 ? -0.966 -7.770 -1.407 1.00 95.44 98 SER A O 1
ATOM 834 N N . VAL A 1 99 ? -0.351 -5.695 -2.004 1.00 95.75 99 VAL A N 1
ATOM 835 C CA . VAL A 1 99 ? -0.654 -5.074 -0.697 1.00 95.75 99 VAL A CA 1
ATOM 836 C C . VAL A 1 99 ? -1.894 -4.177 -0.706 1.00 95.75 99 VAL A C 1
ATOM 838 O O . VAL A 1 99 ? -2.463 -3.906 0.348 1.00 95.75 99 VAL A O 1
ATOM 841 N N . SER A 1 100 ? -2.332 -3.709 -1.877 1.00 96.38 100 SER A N 1
ATOM 842 C CA . SER A 1 100 ? -3.478 -2.815 -2.043 1.00 96.38 100 SER A CA 1
ATOM 843 C C . SER A 1 100 ? -4.630 -3.529 -2.734 1.00 96.38 100 SER A C 1
ATOM 845 O O . SER A 1 100 ? -4.556 -3.909 -3.905 1.00 96.38 100 SER A O 1
ATOM 847 N N . THR A 1 101 ? -5.755 -3.635 -2.031 1.00 97.38 101 THR A N 1
ATOM 848 C CA . THR A 1 101 ? -6.986 -4.221 -2.575 1.00 97.38 101 THR A CA 1
ATOM 849 C C . THR A 1 101 ? -7.530 -3.426 -3.760 1.00 97.38 101 THR A C 1
ATOM 851 O O . THR A 1 101 ? -8.089 -4.017 -4.679 1.00 97.38 101 THR A O 1
ATOM 854 N N . ALA A 1 102 ? -7.336 -2.104 -3.789 1.00 97.56 102 ALA A N 1
ATOM 855 C CA . ALA A 1 102 ? -7.745 -1.262 -4.910 1.00 97.56 102 ALA A CA 1
ATOM 856 C C . ALA A 1 102 ? -6.951 -1.584 -6.187 1.00 97.56 102 ALA A C 1
ATOM 858 O O . ALA A 1 102 ? -7.535 -1.708 -7.262 1.00 97.56 102 ALA A O 1
ATOM 859 N N . VAL A 1 103 ? -5.633 -1.777 -6.067 1.00 96.94 103 VAL A N 1
ATOM 860 C CA . VAL A 1 103 ? -4.778 -2.137 -7.208 1.00 96.94 103 VAL A CA 1
ATOM 861 C C . VAL A 1 103 ? -5.034 -3.578 -7.639 1.00 96.94 103 VAL A C 1
ATOM 863 O O . VAL A 1 103 ? -5.142 -3.834 -8.833 1.00 96.94 103 VAL A O 1
ATOM 866 N N . CYS A 1 104 ? -5.233 -4.498 -6.693 1.00 97.06 104 CYS A N 1
ATOM 867 C CA . CYS A 1 104 ? -5.631 -5.875 -6.992 1.00 97.06 104 CYS A CA 1
ATOM 868 C C . CYS A 1 104 ? -6.959 -5.946 -7.764 1.00 97.06 104 CYS A C 1
ATOM 870 O O . CYS A 1 104 ? -7.053 -6.657 -8.757 1.00 97.06 104 CYS A O 1
ATOM 872 N N . LYS A 1 105 ? -7.965 -5.148 -7.380 1.00 97.44 105 LYS A N 1
ATOM 873 C CA . LYS A 1 105 ? -9.238 -5.054 -8.118 1.00 97.44 105 LYS A CA 1
ATOM 874 C C . LYS A 1 105 ? -9.077 -4.468 -9.520 1.00 97.44 105 LYS A C 1
ATOM 876 O O . LYS A 1 105 ? -9.808 -4.862 -10.419 1.00 97.44 105 LYS A O 1
ATOM 881 N N . ARG A 1 106 ? -8.151 -3.524 -9.703 1.00 97.19 106 ARG A N 1
ATOM 882 C CA . ARG A 1 106 ? -7.868 -2.923 -11.014 1.00 97.19 106 ARG A CA 1
ATOM 883 C C . ARG A 1 106 ? -7.083 -3.861 -11.931 1.00 97.19 106 ARG A C 1
ATOM 885 O O . ARG A 1 106 ? -7.305 -3.838 -13.134 1.00 97.19 106 ARG A O 1
ATOM 892 N N . PHE A 1 107 ? -6.200 -4.681 -11.369 1.00 97.50 107 PHE A N 1
ATOM 893 C CA . PHE A 1 107 ? -5.385 -5.646 -12.106 1.00 97.50 107 PHE A CA 1
ATOM 894 C C . PHE A 1 107 ? -5.543 -7.055 -11.509 1.00 97.50 107 PHE A C 1
ATOM 896 O O . PHE A 1 107 ? -4.624 -7.540 -10.848 1.00 97.50 107 PHE A O 1
ATOM 903 N N . PRO A 1 108 ? -6.691 -7.736 -11.688 1.00 96.38 108 PRO A N 1
ATOM 904 C CA . PRO A 1 108 ? -6.954 -9.016 -11.024 1.00 96.38 108 PRO A CA 1
ATOM 905 C C . PRO A 1 108 ? -6.083 -10.167 -11.518 1.00 96.38 108 PRO A C 1
ATOM 907 O O . PRO A 1 108 ? -5.774 -11.060 -10.735 1.00 96.38 108 PRO A O 1
ATOM 910 N N . THR A 1 109 ? -5.639 -10.150 -12.775 1.00 96.88 109 THR A N 1
ATOM 911 C CA . THR A 1 109 ? -4.742 -11.171 -13.347 1.00 96.88 109 THR A CA 1
ATOM 912 C C . THR A 1 109 ? -3.507 -10.524 -13.966 1.00 96.88 109 THR A C 1
ATOM 914 O O . THR A 1 109 ? -3.450 -9.303 -14.125 1.00 96.88 109 THR A O 1
ATOM 917 N N . MET A 1 110 ? -2.507 -11.341 -14.304 1.00 96.00 110 MET A N 1
ATOM 918 C CA . MET A 1 110 ? -1.334 -10.853 -15.032 1.00 96.00 110 MET A CA 1
ATOM 919 C C . MET A 1 110 ? -1.687 -10.364 -16.438 1.00 96.00 110 MET A C 1
ATOM 921 O O . MET A 1 110 ? -1.069 -9.409 -16.897 1.00 96.00 110 MET A O 1
ATOM 925 N N . ASP A 1 111 ? -2.719 -10.922 -17.070 1.00 97.31 111 ASP A N 1
ATOM 926 C CA . ASP A 1 111 ? -3.179 -10.463 -18.386 1.00 97.31 111 ASP A CA 1
ATOM 927 C C . ASP A 1 111 ? -3.636 -9.002 -18.336 1.00 97.31 111 ASP A C 1
ATOM 929 O O . ASP A 1 111 ? -3.227 -8.208 -19.174 1.00 97.31 111 ASP A O 1
ATOM 933 N N . HIS A 1 112 ? -4.342 -8.593 -17.273 1.00 96.81 112 HIS A N 1
ATOM 934 C CA . HIS A 1 112 ? -4.735 -7.190 -17.076 1.00 96.81 112 HIS A CA 1
ATOM 935 C C . HIS A 1 112 ? -3.527 -6.249 -16.944 1.00 96.81 112 HIS A C 1
ATOM 937 O O . HIS A 1 112 ? -3.616 -5.071 -17.285 1.00 96.81 112 HIS A O 1
ATOM 943 N N . VAL A 1 113 ? -2.405 -6.740 -16.404 1.00 96.00 113 VAL A N 1
ATOM 944 C CA . VAL A 1 113 ? -1.162 -5.959 -16.321 1.00 96.00 113 VAL A CA 1
ATOM 945 C C . VAL A 1 113 ? -0.549 -5.802 -17.711 1.00 96.00 113 VAL A C 1
ATOM 947 O O . VAL A 1 113 ? -0.142 -4.701 -18.063 1.00 96.00 113 VAL A O 1
ATOM 950 N N . VAL A 1 114 ? -0.518 -6.878 -18.501 1.00 96.62 114 VAL A N 1
ATOM 951 C CA . VAL A 1 114 ? 0.015 -6.872 -19.872 1.00 96.62 114 VAL A CA 1
ATOM 952 C C . VAL A 1 114 ? -0.832 -5.995 -20.799 1.00 96.62 114 VAL A C 1
ATOM 954 O O . VAL A 1 114 ? -0.285 -5.198 -21.557 1.00 96.62 114 VAL A O 1
ATOM 957 N N . GLU A 1 115 ? -2.159 -6.091 -20.712 1.00 96.19 115 GLU A N 1
ATOM 958 C CA . GLU A 1 115 ? -3.103 -5.292 -21.505 1.00 96.19 115 GLU A CA 1
ATOM 959 C C . GLU A 1 115 ? -3.015 -3.789 -21.201 1.00 96.19 115 GLU A C 1
ATOM 961 O O . GLU A 1 115 ? -3.296 -2.961 -22.068 1.00 96.19 115 GLU A O 1
ATOM 966 N N . ALA A 1 116 ? -2.597 -3.419 -19.988 1.00 93.12 116 ALA A N 1
ATOM 967 C CA . ALA A 1 116 ? -2.468 -2.025 -19.575 1.00 93.12 116 ALA A CA 1
ATOM 968 C C . ALA A 1 116 ? -1.203 -1.317 -20.103 1.00 93.12 116 ALA A C 1
ATOM 970 O O . ALA A 1 116 ? -1.124 -0.089 -19.993 1.00 93.12 116 ALA A O 1
ATOM 971 N N . GLY A 1 117 ? -0.249 -2.053 -20.690 1.00 86.25 117 GLY A N 1
ATOM 972 C CA . GLY A 1 117 ? 0.949 -1.506 -21.346 1.00 86.25 117 GLY A CA 1
ATOM 973 C C . GLY A 1 117 ? 2.190 -1.432 -20.470 1.00 86.25 117 GLY A C 1
ATOM 974 O O . GLY A 1 117 ? 2.919 -0.416 -20.554 1.00 86.25 117 GLY A O 1
#

Organism: Amphilophus citrinellus (NCBI:txid61819)

Sequence (117 aa):
MFPLSSRIVLSEDQRRLFEKLSMYCDKYAEQIPVTFVLGFYVTLVVNRWWNQFVNLPWPDRLMFHISSCVQGKDEYGRLLRRTLVRYVNLTSLLIFRSVSTAVCKRFPTMDHVVEAG

Foldseek 3Di:
DVVVCLVPPDDPVVNVVVVVVVVVVVVVVVVDPVVVVVVVVVVVVVVVVVVVVVPQDDCVVVLVVLVVVQDDPDPVSVVVSVVVSVVSVLVSLVVCCVVPPVSCVCDVDVVSVVVVD

Radius of gyration: 29.86 Å; chains: 1; bounding box: 66×22×73 Å

Secondary structure (DSSP, 8-state):
-HHHHHHHT--HHHHHHHHHHHHHHHHHHTTS-HHHHHHHHHHHHHHHHHHHHHTS--SHHHHHHHHHHS--SSHHHHHHHHHHHHHHHHHHHHHHHHH-HHHHHHS-SHHHHHHT-

InterPro domains:
  IPR000615 Bestrophin [PTHR10736] (7-117)
  IPR021134 Bestrophin-like [PF01062] (7-117)

pLDDT: mean 89.52, std 9.95, range [49.28, 98.38]